Protein AF-A0A356UBW7-F1 (afdb_monomer_lite)

Foldseek 3Di:
DPDPAWDFPDWDWDQDPVPRDTWTKTKTKAALVCLVLVVVLQVVVLVPDPCSVVDDDDDSVRVNVQRHPQWIKIFMDTPNHTQKMWIKGQDDPCVGDVVVVVVDDPVRSNVDIDRPDIRD

Secondary structure (DSSP, 8-state):
----TT-EEEEEEEE-TTT--EEEEEEEE--GGGHHHHHHHHHHHHHH-S-GGG--PPPHHHHHHIIIIIEEEEEEEETTEEEEEEEEES---GGG-TTGGGT--HHHHTT--EEEEEE-

Structure (mmCIF, N/CA/C/O backbone):
data_AF-A0A356UBW7-F1
#
_entry.id   AF-A0A356UBW7-F1
#
loop_
_atom_site.group_PDB
_atom_site.id
_atom_site.type_symbol
_atom_site.label_atom_id
_atom_site.label_alt_id
_atom_site.label_comp_id
_atom_site.label_asym_id
_atom_site.label_entity_id
_atom_site.label_seq_id
_atom_site.pdbx_PDB_ins_code
_atom_site.Cartn_x
_atom_site.Cartn_y
_atom_site.Cartn_z
_atom_site.occupancy
_atom_site.B_iso_or_equiv
_atom_site.auth_seq_id
_atom_site.auth_comp_id
_atom_site.auth_asym_id
_atom_site.auth_atom_id
_atom_site.pdbx_PDB_model_num
ATOM 1 N N . MET A 1 1 ? -0.001 -16.133 -15.463 1.00 46.22 1 MET A N 1
ATOM 2 C CA . MET A 1 1 ? -0.296 -16.076 -14.016 1.00 46.22 1 MET A CA 1
ATOM 3 C C . MET A 1 1 ? -1.784 -15.812 -13.865 1.00 46.22 1 MET A C 1
ATOM 5 O O . MET A 1 1 ? -2.300 -15.024 -14.647 1.00 46.22 1 MET A O 1
ATOM 9 N N . LYS A 1 2 ? -2.496 -16.506 -12.969 1.00 44.56 2 LYS A N 1
ATOM 10 C CA . LYS A 1 2 ? -3.868 -16.102 -12.623 1.00 44.56 2 LYS A CA 1
ATOM 11 C C . LYS A 1 2 ? -3.746 -14.851 -11.757 1.00 44.56 2 LYS A C 1
ATOM 13 O O . LYS A 1 2 ? -3.048 -14.909 -10.756 1.00 44.56 2 LYS A O 1
ATOM 18 N N . ILE A 1 3 ? -4.370 -13.753 -12.169 1.00 54.16 3 ILE A N 1
ATOM 19 C CA . ILE A 1 3 ? -4.458 -12.539 -11.357 1.00 54.16 3 ILE A CA 1
ATOM 20 C C . ILE A 1 3 ? -5.456 -12.858 -10.239 1.00 54.16 3 ILE A C 1
ATOM 22 O O . ILE A 1 3 ? -6.641 -13.064 -10.512 1.00 54.16 3 ILE A O 1
ATOM 26 N N . CYS A 1 4 ? -4.975 -13.004 -9.006 1.00 53.75 4 CYS A N 1
ATOM 27 C CA . CYS A 1 4 ? -5.819 -13.234 -7.836 1.00 53.75 4 CYS A CA 1
ATOM 28 C C . CYS A 1 4 ? -6.439 -11.907 -7.393 1.00 53.75 4 CYS A C 1
ATOM 30 O O . CYS A 1 4 ? -5.967 -11.248 -6.474 1.00 53.75 4 CYS A O 1
ATOM 32 N N . THR A 1 5 ? -7.508 -11.484 -8.065 1.00 69.69 5 THR A N 1
ATOM 33 C CA . THR A 1 5 ? -8.223 -10.257 -7.697 1.00 69.69 5 THR A CA 1
ATOM 34 C C . THR A 1 5 ? -8.894 -10.429 -6.331 1.00 69.69 5 THR A C 1
ATOM 36 O O . THR A 1 5 ? -9.780 -11.275 -6.189 1.00 69.69 5 THR A O 1
ATOM 39 N N . ARG A 1 6 ? -8.484 -9.620 -5.344 1.00 82.12 6 ARG A N 1
ATOM 40 C CA . ARG A 1 6 ? -9.032 -9.565 -3.970 1.00 82.12 6 ARG A CA 1
ATOM 41 C C . ARG A 1 6 ? -9.003 -10.864 -3.177 1.00 82.12 6 ARG A C 1
ATOM 43 O O . ARG A 1 6 ? -9.873 -11.097 -2.336 1.00 82.12 6 ARG A O 1
ATOM 50 N N . GLU A 1 7 ? -8.010 -11.708 -3.411 1.00 91.56 7 GLU A N 1
ATOM 51 C CA . GLU A 1 7 ? -7.804 -12.857 -2.536 1.00 91.56 7 GLU A CA 1
ATOM 52 C C . GLU A 1 7 ? -7.586 -12.383 -1.091 1.00 91.56 7 GLU A C 1
ATOM 54 O O . GLU A 1 7 ? -6.715 -11.553 -0.818 1.00 91.56 7 GLU A O 1
ATOM 59 N N . ILE A 1 8 ? -8.416 -12.885 -0.173 1.00 93.62 8 ILE A N 1
ATOM 60 C CA . ILE A 1 8 ? -8.223 -12.691 1.263 1.00 93.62 8 ILE A CA 1
ATOM 61 C C . ILE A 1 8 ? -7.115 -13.641 1.695 1.00 93.62 8 ILE A C 1
ATOM 63 O O . ILE A 1 8 ? -7.256 -14.855 1.571 1.00 93.62 8 ILE A O 1
ATOM 67 N N . ILE A 1 9 ? -6.038 -13.070 2.219 1.00 93.75 9 ILE A N 1
ATOM 68 C CA . ILE A 1 9 ? -4.870 -13.810 2.698 1.00 93.75 9 ILE A CA 1
ATOM 69 C C . ILE A 1 9 ? -5.072 -14.183 4.164 1.00 93.75 9 ILE A C 1
ATOM 71 O O . ILE A 1 9 ? -4.835 -15.320 4.554 1.00 93.75 9 ILE A O 1
ATOM 75 N N . GLU A 1 10 ? -5.548 -13.228 4.963 1.00 94.69 10 GLU A N 1
ATOM 76 C CA . GLU A 1 10 ? -5.749 -13.372 6.405 1.00 94.69 10 GLU A CA 1
ATOM 77 C C . GLU A 1 10 ? -6.920 -12.473 6.839 1.00 94.69 10 GLU A C 1
ATOM 79 O O . GLU A 1 10 ? -7.122 -11.387 6.293 1.00 94.69 10 GLU A O 1
ATOM 84 N N . GLN A 1 11 ? -7.697 -12.893 7.836 1.00 96.31 11 GLN A N 1
ATOM 85 C CA . GLN A 1 11 ? -8.714 -12.050 8.467 1.00 96.31 11 GLN A CA 1
ATOM 86 C C . GLN A 1 11 ? -8.933 -12.456 9.923 1.00 96.31 11 GLN A C 1
ATOM 88 O O . GLN A 1 11 ? -8.769 -13.621 10.289 1.00 96.31 11 GLN A O 1
ATOM 93 N N . GLY A 1 12 ? -9.364 -11.517 10.760 1.00 96.06 12 GLY A N 1
ATOM 94 C CA . GLY A 1 12 ? -9.604 -11.804 12.169 1.00 96.06 12 GLY A CA 1
ATOM 95 C C . GLY A 1 12 ? -10.013 -10.582 12.971 1.00 96.06 12 GLY A C 1
ATOM 96 O O . GLY A 1 12 ? -10.691 -9.688 12.471 1.00 96.06 12 GLY A O 1
ATOM 97 N N . GLN A 1 13 ? -9.608 -10.559 14.239 1.00 96.19 13 GLN A N 1
ATOM 98 C CA . GLN A 1 13 ? -9.798 -9.420 15.130 1.00 96.19 13 GLN A CA 1
ATOM 99 C C . GLN A 1 13 ? -8.457 -8.952 15.684 1.00 96.19 13 GLN A C 1
ATOM 101 O O . GLN A 1 13 ? -7.641 -9.776 16.095 1.00 96.19 13 GLN A O 1
ATOM 106 N N . ILE A 1 14 ? -8.260 -7.639 15.744 1.00 93.06 14 ILE A N 1
ATOM 107 C CA . ILE A 1 14 ? -7.071 -7.001 16.311 1.00 93.06 14 ILE A CA 1
ATOM 108 C C . ILE A 1 14 ? -7.484 -6.005 17.392 1.00 93.06 14 ILE A C 1
ATOM 110 O O . ILE A 1 14 ? -8.489 -5.316 17.241 1.00 93.06 14 ILE A O 1
ATOM 114 N N . ALA A 1 15 ? -6.740 -5.955 18.498 1.00 92.94 15 ALA A N 1
ATOM 115 C CA . ALA A 1 15 ? -6.931 -4.930 19.517 1.00 92.94 15 ALA A CA 1
ATOM 116 C C . ALA A 1 15 ? -6.071 -3.711 19.176 1.00 92.94 15 ALA A C 1
ATOM 118 O O . ALA A 1 15 ? -4.845 -3.835 19.111 1.00 92.94 15 ALA A O 1
ATOM 119 N N . LEU A 1 16 ? -6.694 -2.555 18.946 1.00 85.25 16 LEU A N 1
ATOM 120 C CA . LEU A 1 16 ? -5.947 -1.326 18.693 1.00 85.25 16 LEU A CA 1
ATOM 121 C C . LEU A 1 16 ? -5.436 -0.749 20.015 1.00 85.25 16 LEU A C 1
ATOM 123 O O . LEU A 1 16 ? -6.134 -0.755 21.026 1.00 85.25 16 LEU A O 1
ATOM 127 N N . GLN A 1 17 ? -4.210 -0.221 20.022 1.00 83.25 17 GLN A N 1
ATOM 128 C CA . GLN A 1 17 ? -3.653 0.409 21.228 1.00 83.25 17 GLN A CA 1
ATOM 129 C C . GLN A 1 17 ? -4.422 1.672 21.647 1.00 83.25 17 GLN A C 1
ATOM 131 O O . GLN A 1 17 ? -4.353 2.065 22.807 1.00 83.25 17 GLN A O 1
ATOM 136 N N . SER A 1 18 ? -5.148 2.298 20.716 1.00 81.62 18 SER A N 1
ATOM 137 C CA . SER A 1 18 ? -5.907 3.530 20.937 1.00 81.62 18 SER A CA 1
ATOM 138 C C . SER A 1 18 ? -7.085 3.368 21.896 1.00 81.62 18 SER A C 1
ATOM 140 O O . SER A 1 18 ? -7.387 4.298 22.638 1.00 81.62 18 SER A O 1
ATOM 142 N N . ASP A 1 19 ? -7.752 2.215 21.881 1.00 87.75 19 ASP A N 1
ATOM 143 C CA . ASP A 1 19 ? -8.989 1.978 22.636 1.00 87.75 19 ASP A CA 1
ATOM 144 C C . ASP A 1 19 ? -9.041 0.612 23.334 1.00 87.75 19 ASP A C 1
ATOM 146 O O . ASP A 1 19 ? -9.910 0.408 24.177 1.00 87.75 19 ASP A O 1
ATOM 150 N N . LEU A 1 20 ? -8.103 -0.303 23.050 1.00 86.00 20 LEU A N 1
ATOM 151 C CA . LEU A 1 20 ? -8.065 -1.687 23.544 1.00 86.00 20 LEU A CA 1
ATOM 152 C C . LEU A 1 20 ? -9.280 -2.533 23.121 1.00 86.00 20 LEU A C 1
ATOM 154 O O . LEU A 1 20 ? -9.470 -3.645 23.626 1.00 86.00 20 LEU A O 1
ATO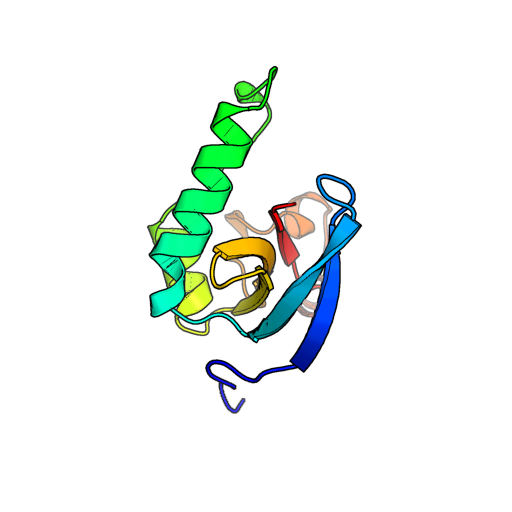M 158 N N . HIS A 1 21 ? -10.093 -2.039 22.186 1.00 90.25 21 HIS A N 1
ATOM 159 C CA . HIS A 1 21 ? -11.237 -2.753 21.639 1.00 90.25 21 HIS A CA 1
ATOM 160 C C . HIS A 1 21 ? -10.796 -3.640 20.475 1.00 90.25 21 HIS A C 1
ATOM 162 O O . HIS A 1 21 ? -9.810 -3.378 19.793 1.00 90.25 21 HIS A O 1
ATOM 168 N N . LYS A 1 22 ? -11.518 -4.748 20.270 1.00 92.31 22 LYS A N 1
ATOM 169 C CA . LYS A 1 22 ? -11.265 -5.664 19.154 1.00 92.31 22 LYS A CA 1
ATOM 170 C C . LYS A 1 22 ? -12.000 -5.185 17.911 1.00 92.31 22 LYS A C 1
ATOM 172 O O . LYS A 1 22 ? -13.228 -5.155 17.906 1.00 92.31 22 LYS A O 1
ATOM 177 N N . HIS A 1 23 ? -11.248 -4.934 16.850 1.00 94.38 23 HIS A N 1
ATOM 178 C CA . HIS A 1 23 ? -11.759 -4.516 15.552 1.00 94.38 23 HIS A CA 1
ATOM 179 C C . HIS A 1 23 ? -11.542 -5.616 14.514 1.00 94.38 23 HIS A C 1
ATOM 181 O O . HIS A 1 23 ? -10.495 -6.273 14.535 1.00 94.38 23 HIS A O 1
ATOM 187 N N . PRO A 1 24 ? -12.507 -5.854 13.608 1.00 96.06 24 PRO A N 1
ATOM 188 C CA . PRO A 1 24 ? -12.307 -6.772 12.500 1.00 96.06 24 PRO A CA 1
ATOM 189 C C . PRO A 1 24 ? -11.224 -6.235 11.562 1.00 96.06 24 PRO A C 1
ATOM 191 O O . PRO A 1 24 ? -11.241 -5.053 11.205 1.00 96.06 24 PRO A O 1
ATOM 194 N N . TYR A 1 25 ? -10.316 -7.114 11.140 1.00 96.38 25 TYR A N 1
ATOM 195 C CA . TYR A 1 25 ? -9.310 -6.802 10.131 1.00 96.38 25 TYR A CA 1
ATOM 196 C C . TYR A 1 25 ? -9.339 -7.801 8.973 1.00 96.38 25 TYR A C 1
ATOM 198 O O . TYR A 1 25 ? -9.722 -8.961 9.149 1.00 96.38 25 TYR A O 1
ATOM 206 N N . VAL A 1 26 ? -8.895 -7.343 7.803 1.00 96.75 26 VAL A N 1
ATOM 207 C CA . VAL A 1 26 ? -8.690 -8.155 6.598 1.00 96.75 26 VAL A CA 1
ATOM 208 C C . VAL A 1 26 ? -7.371 -7.750 5.948 1.00 96.75 26 VAL A C 1
ATOM 210 O O . VAL A 1 26 ? -7.155 -6.573 5.669 1.00 96.75 26 VAL A O 1
ATOM 213 N N . LEU A 1 27 ? -6.512 -8.727 5.678 1.00 95.75 27 LEU A N 1
ATOM 214 C CA . LEU A 1 27 ? -5.358 -8.608 4.795 1.00 95.75 27 LEU A CA 1
ATOM 215 C C . LEU A 1 27 ? -5.718 -9.265 3.462 1.00 95.75 27 LEU A C 1
ATOM 217 O O . LEU A 1 27 ? -6.045 -10.455 3.419 1.00 95.75 27 LEU A O 1
ATOM 221 N N . ARG A 1 28 ? -5.678 -8.502 2.373 1.00 95.25 28 ARG A N 1
ATOM 222 C CA . ARG A 1 28 ? -6.042 -9.010 1.045 1.00 95.25 28 ARG A CA 1
ATOM 223 C C . ARG A 1 28 ? -5.235 -8.368 -0.068 1.00 95.25 28 ARG A C 1
ATOM 225 O O . ARG A 1 28 ? -4.700 -7.272 0.103 1.00 95.25 28 ARG A O 1
ATOM 232 N N . VAL A 1 29 ? -5.219 -9.040 -1.213 1.00 93.88 29 VAL A N 1
ATOM 233 C CA . VAL A 1 29 ? -4.716 -8.477 -2.468 1.00 93.88 29 VAL A CA 1
ATOM 234 C C . VAL A 1 29 ? -5.5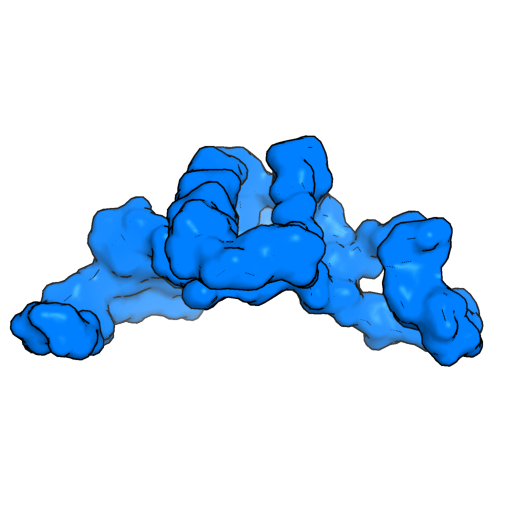59 -7.255 -2.856 1.00 93.88 29 VAL A C 1
ATOM 236 O O . VAL A 1 29 ? -6.787 -7.249 -2.679 1.00 93.88 29 VAL A O 1
ATOM 239 N N . LEU A 1 30 ? -4.891 -6.212 -3.341 1.00 93.81 30 LEU A N 1
ATOM 240 C CA . LEU A 1 30 ? -5.506 -4.988 -3.843 1.00 93.81 30 LEU A CA 1
ATOM 241 C C . LEU A 1 30 ? -5.774 -5.085 -5.342 1.00 93.81 30 LEU A C 1
ATOM 243 O O . LEU A 1 30 ? -5.053 -5.758 -6.076 1.00 93.81 30 LEU A O 1
ATOM 247 N N . ASP A 1 31 ? -6.810 -4.388 -5.791 1.00 93.00 31 ASP A N 1
ATOM 248 C CA . ASP A 1 31 ? -7.089 -4.179 -7.209 1.00 93.00 31 ASP A CA 1
ATOM 249 C C . ASP A 1 31 ? -7.358 -2.704 -7.511 1.00 93.00 31 ASP A C 1
ATOM 251 O O . ASP A 1 31 ? -7.316 -1.846 -6.632 1.00 93.00 31 ASP A O 1
ATOM 255 N N . LYS A 1 32 ? -7.624 -2.389 -8.780 1.00 94.00 32 LYS A N 1
ATOM 256 C CA . LYS A 1 32 ? -7.843 -1.013 -9.247 1.00 94.00 32 LYS A CA 1
ATOM 257 C C . LYS A 1 32 ? -8.939 -0.247 -8.498 1.00 94.00 32 LYS A C 1
ATOM 259 O O . LYS A 1 32 ? -8.887 0.978 -8.452 1.00 94.00 32 LYS A O 1
ATOM 264 N N . ASP A 1 33 ? -9.923 -0.925 -7.910 1.00 94.38 33 ASP A N 1
ATOM 265 C CA . ASP A 1 33 ? -10.986 -0.238 -7.171 1.00 94.38 33 ASP A CA 1
ATOM 266 C C . ASP A 1 33 ? -10.485 0.239 -5.791 1.00 94.38 33 ASP A C 1
ATOM 268 O O . ASP A 1 33 ? -11.111 1.093 -5.163 1.00 94.38 33 ASP A O 1
ATOM 272 N N . ASP A 1 34 ? -9.348 -0.283 -5.318 1.00 95.31 34 ASP A N 1
ATOM 273 C CA . ASP A 1 34 ? -8.678 0.160 -4.094 1.00 95.31 34 ASP A CA 1
ATOM 274 C C . ASP A 1 34 ? -7.809 1.407 -4.300 1.00 95.31 34 ASP A C 1
ATOM 276 O O . ASP A 1 34 ? -7.316 1.962 -3.315 1.00 95.31 34 ASP A O 1
ATOM 280 N N . LEU A 1 35 ? -7.649 1.887 -5.542 1.00 95.50 35 LEU A N 1
ATOM 281 C CA . LEU A 1 35 ? -6.831 3.059 -5.881 1.00 95.50 35 LEU A CA 1
ATOM 282 C C . LEU A 1 35 ? -7.142 4.251 -4.971 1.00 95.50 35 LEU A C 1
ATOM 284 O O . LEU A 1 35 ? -6.239 4.848 -4.388 1.00 95.50 35 LEU A O 1
ATOM 288 N N . LEU A 1 36 ? -8.430 4.562 -4.793 1.00 96.50 36 LEU A N 1
ATOM 289 C CA . LEU A 1 36 ? -8.853 5.676 -3.948 1.00 96.50 36 LEU A CA 1
ATOM 290 C C . LEU A 1 36 ? -8.375 5.504 -2.499 1.00 96.50 36 LEU A C 1
ATOM 292 O O . LEU A 1 36 ? -7.915 6.467 -1.889 1.00 96.50 36 LEU A O 1
ATOM 296 N N . ALA A 1 37 ? -8.465 4.290 -1.953 1.00 95.69 37 ALA A N 1
ATOM 297 C CA . ALA A 1 37 ? -8.052 4.005 -0.583 1.00 95.69 37 ALA A CA 1
ATOM 298 C C . ALA A 1 37 ? -6.531 4.138 -0.412 1.00 95.69 37 ALA A C 1
ATOM 300 O O . ALA A 1 37 ? -6.082 4.728 0.572 1.00 95.69 37 ALA A O 1
ATOM 301 N N . VAL A 1 38 ? -5.746 3.669 -1.389 1.00 95.31 38 VAL A N 1
ATOM 302 C CA . VAL A 1 38 ? -4.281 3.813 -1.379 1.00 95.31 38 VAL A CA 1
ATOM 303 C C . VAL A 1 38 ? -3.874 5.286 -1.446 1.00 95.31 38 VAL A C 1
ATOM 305 O O . VAL A 1 38 ? -3.077 5.745 -0.626 1.00 95.31 38 VAL A O 1
ATOM 308 N N . MET A 1 39 ? -4.466 6.060 -2.360 1.00 95.50 39 MET A N 1
ATOM 309 C CA . MET A 1 39 ? -4.153 7.487 -2.507 1.00 95.50 39 MET A CA 1
ATOM 310 C C . MET A 1 39 ? -4.553 8.294 -1.266 1.00 95.50 39 MET A C 1
ATOM 312 O O . MET A 1 39 ? -3.826 9.202 -0.857 1.00 95.50 39 MET A O 1
ATOM 316 N N . GLN A 1 40 ? -5.672 7.948 -0.622 1.00 96.00 40 GLN A N 1
ATOM 317 C CA . GLN A 1 40 ? -6.087 8.555 0.647 1.00 96.00 40 GLN A CA 1
ATOM 318 C C . GLN A 1 40 ? -5.120 8.235 1.791 1.00 96.00 40 GLN A C 1
ATOM 320 O O . GLN A 1 40 ? -4.799 9.129 2.583 1.00 96.00 40 GLN A O 1
ATOM 325 N N . LEU A 1 41 ? -4.644 6.988 1.882 1.00 95.38 41 LEU A N 1
ATOM 326 C CA . LEU A 1 41 ? -3.649 6.585 2.874 1.00 95.38 41 LEU A CA 1
ATOM 327 C C . LEU A 1 41 ? -2.341 7.357 2.667 1.00 95.38 41 LEU A C 1
ATOM 329 O O . LEU A 1 41 ? -1.873 8.010 3.599 1.00 95.38 41 LEU A O 1
ATOM 333 N N . GLN A 1 42 ? -1.813 7.371 1.439 1.00 93.81 42 GLN A N 1
ATOM 334 C CA . GLN A 1 42 ? -0.608 8.129 1.092 1.00 93.81 42 GLN A CA 1
ATOM 335 C C . GLN A 1 42 ? -0.762 9.612 1.441 1.00 93.81 42 GLN A C 1
ATOM 337 O O . GLN A 1 42 ? 0.089 10.180 2.120 1.00 93.81 42 GLN A O 1
ATOM 342 N N . HIS A 1 43 ? -1.865 10.241 1.027 1.00 94.44 43 HIS A N 1
ATOM 343 C CA . HIS A 1 43 ? -2.113 11.651 1.321 1.00 94.44 43 HIS A CA 1
ATOM 344 C C . HIS A 1 43 ? -2.110 11.935 2.828 1.00 94.44 43 HIS A C 1
ATOM 346 O O . HIS A 1 43 ? -1.502 12.909 3.271 1.00 94.44 43 HIS A O 1
ATOM 352 N N . SER A 1 44 ? -2.753 11.072 3.619 1.00 93.69 44 SER A N 1
ATOM 353 C CA . SER A 1 44 ? -2.821 11.218 5.077 1.00 93.69 44 SER A CA 1
ATOM 354 C C . SER A 1 44 ? -1.440 11.100 5.727 1.00 93.69 44 SER A C 1
ATOM 356 O O . SER A 1 44 ? -1.096 11.915 6.584 1.00 93.69 44 SER A O 1
ATOM 358 N N . LEU A 1 45 ? -0.630 10.131 5.286 1.00 92.06 45 LEU A N 1
ATOM 359 C CA . LEU A 1 45 ? 0.735 9.931 5.777 1.00 92.06 45 LEU A CA 1
ATOM 360 C C . LEU A 1 45 ? 1.620 11.133 5.436 1.00 92.06 45 LEU A C 1
ATOM 362 O O . LEU A 1 45 ? 2.187 11.747 6.340 1.00 92.06 45 LEU A O 1
ATOM 366 N N . VAL A 1 46 ? 1.642 11.561 4.171 1.00 92.31 46 VAL A N 1
ATOM 367 C CA . VAL A 1 46 ? 2.409 12.738 3.724 1.00 92.31 46 VAL A CA 1
ATOM 368 C C . VAL A 1 46 ? 1.971 14.007 4.448 1.00 92.31 46 VAL A C 1
ATOM 370 O O . VAL A 1 46 ? 2.802 14.835 4.816 1.00 92.31 46 VAL A O 1
ATOM 373 N N . ALA A 1 47 ? 0.670 14.183 4.696 1.00 93.81 47 ALA A N 1
ATOM 374 C CA . ALA A 1 47 ? 0.167 15.341 5.424 1.00 93.81 47 ALA A CA 1
ATOM 375 C C . ALA A 1 47 ? 0.721 15.419 6.857 1.00 93.81 47 ALA A C 1
ATOM 377 O O . ALA A 1 47 ? 0.971 16.534 7.329 1.00 93.81 47 ALA A O 1
ATOM 378 N N . SER A 1 48 ? 0.944 14.268 7.501 1.00 92.38 48 SER A N 1
ATOM 379 C CA . SER A 1 48 ? 1.463 14.151 8.871 1.00 92.38 48 SER A CA 1
ATOM 380 C C . SER A 1 48 ? 2.989 14.234 9.004 1.00 92.38 48 SER A C 1
ATOM 382 O O . SER A 1 48 ? 3.480 14.447 10.109 1.00 92.38 48 SER A O 1
ATOM 384 N N . MET A 1 49 ? 3.742 14.096 7.909 1.00 92.81 49 MET A N 1
ATOM 385 C CA . MET A 1 49 ? 5.209 14.122 7.936 1.00 92.81 49 MET A CA 1
ATOM 386 C C . MET A 1 49 ? 5.761 15.534 8.183 1.00 92.81 49 MET A C 1
ATOM 388 O O . MET A 1 49 ? 5.268 16.511 7.617 1.00 92.81 49 MET A O 1
ATOM 392 N N . GLU A 1 50 ? 6.828 15.638 8.981 1.00 93.88 50 GLU A N 1
ATOM 393 C CA . GLU A 1 50 ? 7.565 16.896 9.181 1.00 93.88 50 GLU A CA 1
ATOM 394 C C . GLU A 1 50 ? 8.439 17.242 7.963 1.00 93.88 50 GLU A C 1
ATOM 396 O O . GLU A 1 50 ? 8.445 18.387 7.520 1.00 93.88 50 GLU A O 1
ATOM 401 N N . GLN A 1 51 ? 9.120 16.243 7.391 1.00 92.19 51 GLN A N 1
ATOM 402 C CA . GLN A 1 51 ? 10.059 16.383 6.268 1.00 92.19 51 GLN A CA 1
ATOM 403 C C . GLN A 1 51 ? 9.469 15.826 4.964 1.00 92.19 51 GLN A C 1
ATOM 405 O O . GLN A 1 51 ? 9.943 14.833 4.408 1.00 92.19 51 GLN A O 1
ATOM 410 N N . LYS A 1 52 ? 8.374 16.432 4.496 1.00 90.69 52 LYS A N 1
ATOM 411 C CA . LYS A 1 52 ? 7.596 15.968 3.327 1.00 90.69 52 LYS A CA 1
ATOM 412 C C . LYS A 1 52 ? 8.420 15.932 2.042 1.00 90.69 52 LYS A C 1
ATOM 414 O O . LYS A 1 52 ? 8.150 15.129 1.161 1.00 90.69 52 LYS A O 1
ATOM 419 N N . GLU A 1 53 ? 9.419 16.799 1.948 1.00 87.69 53 GLU A N 1
ATOM 420 C CA . GLU A 1 53 ? 10.344 16.926 0.826 1.00 87.69 53 GLU A CA 1
ATOM 421 C C . GLU A 1 53 ? 11.239 15.700 0.610 1.00 87.69 53 GLU A C 1
ATOM 423 O O . GLU A 1 53 ? 11.770 15.531 -0.484 1.00 87.69 53 GLU A O 1
ATOM 428 N N . LEU A 1 54 ? 11.410 14.853 1.631 1.00 85.88 54 LEU A N 1
ATOM 429 C CA . LEU A 1 54 ? 12.189 13.616 1.529 1.00 85.88 54 LEU A CA 1
ATOM 430 C C . LEU A 1 54 ? 11.358 12.434 1.020 1.00 85.88 54 LEU A C 1
ATOM 432 O O . LEU A 1 54 ? 11.915 11.382 0.711 1.00 85.88 54 LEU A O 1
ATOM 436 N N . TYR A 1 55 ? 10.036 12.586 0.960 1.00 85.38 55 TYR A N 1
ATOM 437 C CA . TYR A 1 55 ? 9.133 11.541 0.512 1.00 85.38 55 TYR A CA 1
ATOM 438 C C . TYR A 1 55 ? 8.788 11.729 -0.964 1.00 85.38 55 TYR A C 1
ATOM 440 O O . TYR A 1 55 ? 8.318 12.790 -1.373 1.00 85.38 55 TYR A O 1
ATOM 448 N N . VAL A 1 56 ? 8.982 10.675 -1.755 1.00 85.25 56 VAL A N 1
ATOM 449 C CA . VAL A 1 56 ? 8.560 10.623 -3.157 1.00 85.25 56 VAL A CA 1
ATOM 450 C C . VAL A 1 56 ? 7.232 9.860 -3.214 1.00 85.25 56 VAL A C 1
ATOM 452 O O . VAL A 1 56 ? 7.242 8.636 -3.090 1.00 85.25 56 VAL A O 1
ATOM 455 N N . PRO A 1 57 ? 6.079 10.549 -3.329 1.00 87.44 57 PRO A N 1
ATOM 456 C CA . PRO A 1 57 ? 4.788 9.881 -3.444 1.00 87.44 57 PRO A CA 1
ATOM 457 C C . PRO A 1 57 ? 4.671 9.170 -4.790 1.00 87.44 57 PRO A C 1
ATOM 459 O O . PRO A 1 57 ? 5.022 9.746 -5.820 1.00 87.44 57 PRO A O 1
ATOM 462 N N . ILE A 1 58 ? 4.085 7.971 -4.791 1.00 88.88 58 ILE A N 1
ATOM 463 C CA . ILE A 1 58 ? 3.676 7.326 -6.039 1.00 88.88 58 ILE A CA 1
ATOM 464 C C . ILE A 1 58 ? 2.508 8.111 -6.643 1.00 88.88 58 ILE A C 1
ATOM 466 O O . ILE A 1 58 ? 1.583 8.532 -5.932 1.00 88.88 58 ILE A O 1
ATOM 470 N N . SER A 1 59 ? 2.553 8.358 -7.948 1.00 90.94 59 SER A N 1
ATOM 471 C CA . SER A 1 59 ? 1.458 9.039 -8.633 1.00 90.94 59 SER A CA 1
ATOM 472 C C . SER A 1 59 ? 0.237 8.128 -8.775 1.00 90.94 59 SER A C 1
ATOM 474 O O . SER A 1 59 ? 0.328 6.901 -8.740 1.00 90.94 59 SER A O 1
ATOM 476 N N . GLU A 1 60 ? -0.935 8.732 -8.982 1.00 94.00 60 GLU A N 1
ATOM 477 C CA . GLU A 1 60 ? -2.170 7.980 -9.234 1.00 94.00 60 GLU A CA 1
ATOM 478 C C . GLU A 1 60 ? -2.044 7.075 -10.469 1.00 94.00 60 GLU A C 1
ATOM 480 O O . GLU A 1 60 ? -2.498 5.934 -10.450 1.00 94.00 60 GLU A O 1
ATOM 485 N N . THR A 1 61 ? -1.376 7.560 -11.520 1.00 92.50 61 THR A N 1
ATOM 486 C CA . THR A 1 61 ? -1.148 6.814 -12.763 1.00 92.50 61 THR A CA 1
ATOM 487 C C . THR A 1 61 ? -0.267 5.587 -12.538 1.00 92.50 61 THR A C 1
ATOM 489 O O . THR A 1 61 ? -0.590 4.510 -13.032 1.00 92.50 61 THR A O 1
ATOM 492 N N . GLU A 1 62 ? 0.826 5.730 -11.786 1.00 88.50 62 GLU A N 1
ATOM 493 C CA . GLU A 1 62 ? 1.733 4.620 -11.461 1.00 88.50 62 GLU A CA 1
ATOM 494 C C . GLU A 1 62 ? 1.050 3.588 -10.557 1.00 88.50 62 GLU A C 1
ATOM 496 O O . GLU A 1 62 ? 1.137 2.385 -10.805 1.00 88.50 62 GLU A O 1
ATOM 501 N N . MET A 1 63 ? 0.296 4.047 -9.553 1.00 91.25 63 MET A N 1
ATOM 502 C CA . MET A 1 63 ? -0.467 3.158 -8.678 1.00 91.25 63 MET A CA 1
ATOM 503 C C . MET A 1 63 ? -1.559 2.406 -9.449 1.00 91.25 63 MET A C 1
ATOM 505 O O . MET A 1 63 ? -1.716 1.198 -9.278 1.00 91.25 63 MET A O 1
ATOM 509 N N . LEU A 1 64 ? -2.295 3.082 -10.335 1.00 92.69 64 LEU A N 1
ATOM 510 C CA . LEU A 1 64 ? -3.288 2.428 -11.188 1.00 92.69 64 LEU A CA 1
ATOM 511 C C . LEU A 1 64 ? -2.632 1.383 -12.096 1.00 92.69 64 LEU A C 1
ATOM 513 O O . LEU A 1 64 ? -3.120 0.259 -12.172 1.00 92.69 64 LEU A O 1
ATOM 517 N N . PHE A 1 65 ? -1.504 1.723 -12.724 1.00 89.25 65 PHE A N 1
ATOM 518 C CA . PHE A 1 65 ? -0.746 0.788 -13.553 1.00 89.25 65 PHE A CA 1
ATOM 519 C C . PHE A 1 65 ? -0.373 -0.482 -12.776 1.00 89.25 65 PHE A C 1
AT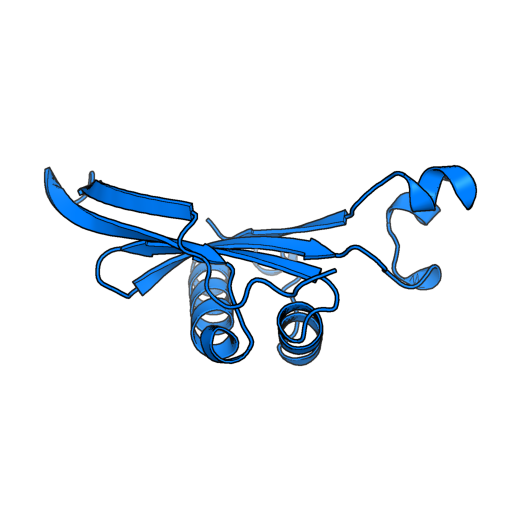OM 521 O O . PHE A 1 65 ? -0.568 -1.591 -13.277 1.00 89.25 65 PHE A O 1
ATOM 528 N N . LEU A 1 66 ? 0.093 -0.341 -11.532 1.00 88.75 66 LEU A N 1
ATOM 529 C CA . LEU A 1 66 ? 0.398 -1.469 -10.653 1.00 88.75 66 LEU A CA 1
ATOM 530 C C . LEU A 1 66 ? -0.847 -2.331 -10.394 1.00 88.75 66 LEU A C 1
ATOM 532 O O . LEU A 1 66 ? -0.822 -3.543 -10.631 1.00 88.75 66 LEU A O 1
ATOM 536 N N . LEU A 1 67 ? -1.944 -1.699 -9.966 1.00 90.50 67 LEU A N 1
ATOM 537 C CA . LEU A 1 67 ? -3.204 -2.354 -9.592 1.00 90.50 67 LEU A CA 1
ATOM 538 C C . LEU A 1 67 ? -3.958 -2.991 -10.775 1.00 90.50 67 LEU A C 1
ATOM 540 O O . LEU A 1 67 ? -4.847 -3.819 -10.568 1.00 90.50 67 LEU A O 1
ATOM 544 N N . GLU A 1 68 ? -3.602 -2.649 -12.015 1.00 90.12 68 GLU A N 1
ATOM 545 C CA . GLU A 1 68 ? -4.104 -3.287 -13.241 1.00 90.12 68 GLU A CA 1
ATOM 546 C C . GLU A 1 68 ? -3.379 -4.601 -13.596 1.00 90.12 68 GLU A C 1
ATOM 548 O O . GLU A 1 68 ? -3.643 -5.202 -14.640 1.00 90.12 68 GLU A O 1
ATOM 553 N N . GLY A 1 69 ? -2.516 -5.099 -12.702 1.00 83.56 69 GLY A N 1
ATOM 554 C CA . GLY A 1 69 ? -1.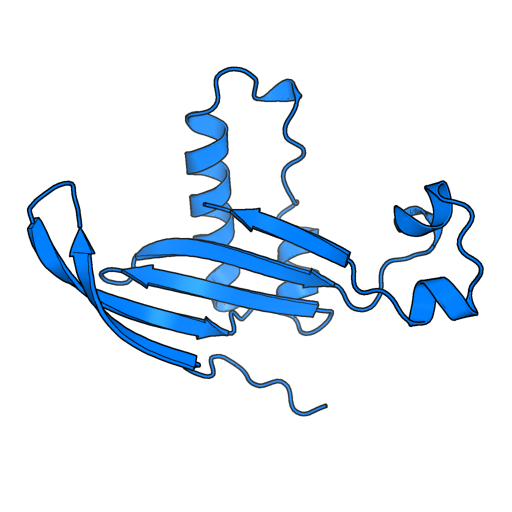862 -6.407 -12.814 1.00 83.56 69 GLY A CA 1
ATOM 555 C C . GLY A 1 69 ? -0.427 -6.355 -13.335 1.00 83.56 69 GLY A C 1
ATOM 556 O O . GLY A 1 69 ? 0.119 -7.388 -13.728 1.00 83.56 69 GLY A O 1
ATOM 557 N N . ASN A 1 70 ? 0.192 -5.171 -13.344 1.00 84.19 70 ASN A N 1
ATOM 558 C CA . ASN A 1 70 ? 1.619 -5.017 -13.652 1.00 84.19 70 ASN A CA 1
ATOM 559 C C . ASN A 1 70 ? 2.516 -5.223 -12.417 1.00 84.19 70 ASN A C 1
ATOM 561 O O . ASN A 1 70 ? 3.734 -5.358 -12.547 1.00 84.19 70 ASN A O 1
ATOM 565 N N . GLY A 1 71 ? 1.911 -5.326 -11.235 1.00 83.00 71 GLY A N 1
ATOM 566 C CA . GLY A 1 71 ? 2.556 -5.726 -9.994 1.00 83.00 71 GLY A CA 1
ATOM 567 C C . GLY A 1 71 ? 1.603 -6.501 -9.091 1.00 83.00 71 GLY A C 1
ATOM 568 O O . GLY A 1 71 ? 0.525 -6.919 -9.510 1.00 83.00 71 GLY A O 1
ATOM 569 N N . GLU A 1 72 ? 2.019 -6.679 -7.846 1.00 86.38 72 GLU A N 1
ATOM 570 C CA . GLU A 1 72 ? 1.218 -7.265 -6.774 1.00 86.38 72 GLU A CA 1
ATOM 571 C C . GLU A 1 72 ? 1.122 -6.247 -5.640 1.00 86.38 72 GLU A C 1
ATOM 573 O O . GLU A 1 72 ? 2.117 -5.615 -5.285 1.00 86.38 72 GLU A O 1
ATOM 578 N N . ALA A 1 73 ? -0.057 -6.086 -5.050 1.00 90.56 73 ALA A N 1
ATOM 579 C CA . ALA A 1 73 ? -0.242 -5.197 -3.912 1.00 90.56 73 ALA A CA 1
ATOM 580 C C . ALA A 1 73 ? -1.116 -5.845 -2.843 1.00 90.56 73 ALA A C 1
ATOM 582 O O . ALA A 1 73 ? -2.106 -6.506 -3.147 1.00 90.56 73 ALA A O 1
ATOM 583 N N . LEU A 1 74 ? -0.750 -5.632 -1.583 1.00 93.06 74 LEU A N 1
ATOM 584 C CA . LEU A 1 74 ? -1.449 -6.112 -0.399 1.00 93.06 74 LEU A CA 1
ATOM 585 C C . LEU A 1 74 ? -1.894 -4.925 0.441 1.00 93.06 74 LEU A C 1
ATOM 587 O O . LEU A 1 74 ? -1.120 -3.992 0.637 1.00 93.06 74 LEU A O 1
ATOM 591 N N . GLY A 1 75 ? -3.106 -4.983 0.984 1.00 95.06 75 GLY A N 1
ATOM 592 C CA . GLY A 1 75 ? -3.596 -3.978 1.921 1.00 95.06 75 GLY A CA 1
ATOM 593 C C . GLY A 1 75 ? -4.137 -4.585 3.201 1.00 95.06 75 GLY A C 1
ATOM 594 O O . GLY A 1 75 ? -4.844 -5.597 3.175 1.00 95.06 75 GLY A O 1
ATOM 595 N N . LEU A 1 76 ? -3.823 -3.929 4.316 1.00 95.19 76 LEU A N 1
ATOM 596 C CA . LEU A 1 76 ? -4.427 -4.181 5.617 1.00 95.19 76 LEU A CA 1
ATOM 597 C C . LEU A 1 76 ? -5.601 -3.227 5.811 1.00 95.19 76 LEU A C 1
ATOM 599 O O . LEU A 1 76 ? -5.431 -2.006 5.820 1.00 95.19 76 LEU A O 1
ATOM 603 N N . PHE A 1 77 ? -6.775 -3.798 6.036 1.00 95.31 77 PHE A N 1
ATOM 604 C CA . PHE A 1 77 ? -7.990 -3.072 6.360 1.00 95.31 77 PHE A CA 1
ATOM 605 C C . PHE A 1 77 ? -8.403 -3.361 7.796 1.00 95.31 77 PHE A C 1
ATOM 607 O O . PHE A 1 77 ? -8.420 -4.520 8.202 1.00 95.31 77 PHE A O 1
ATOM 614 N N . ILE A 1 78 ? -8.787 -2.326 8.539 1.00 94.44 78 ILE A N 1
ATOM 615 C CA . ILE A 1 78 ? -9.419 -2.428 9.860 1.00 94.44 78 ILE A CA 1
ATOM 616 C C . ILE A 1 78 ? -10.696 -1.592 9.792 1.00 94.44 78 ILE A C 1
ATOM 618 O O . ILE A 1 78 ? -10.651 -0.443 9.357 1.00 94.44 78 ILE A O 1
ATOM 622 N N . GLU A 1 79 ? -11.843 -2.188 10.130 1.00 92.19 79 GLU A N 1
ATOM 623 C CA . GLU A 1 79 ? -13.168 -1.546 9.984 1.00 92.19 79 GLU A CA 1
ATOM 624 C C . GLU A 1 79 ? -13.397 -0.914 8.597 1.00 92.19 79 GLU A C 1
ATOM 626 O O . GLU A 1 79 ? -13.890 0.204 8.463 1.00 92.19 79 GLU A O 1
ATOM 631 N N . ASN A 1 80 ? -13.004 -1.633 7.543 1.00 88.50 80 ASN A N 1
ATOM 632 C CA . ASN A 1 80 ? -13.100 -1.215 6.138 1.00 88.50 80 ASN A CA 1
ATOM 633 C C . ASN A 1 80 ? -12.257 0.015 5.752 1.00 88.50 80 ASN A C 1
ATOM 635 O O . ASN A 1 80 ? -12.328 0.459 4.606 1.00 88.50 80 ASN A O 1
ATOM 639 N N . LYS A 1 81 ? -11.422 0.539 6.649 1.00 93.31 81 LYS A N 1
ATOM 640 C CA . LYS A 1 81 ? -10.433 1.572 6.336 1.00 93.31 81 LYS A CA 1
ATOM 641 C C . LYS A 1 81 ? -9.082 0.918 6.070 1.00 93.31 81 LYS A C 1
ATOM 643 O O . LYS A 1 81 ? -8.689 0.017 6.803 1.00 93.31 81 LYS A O 1
ATOM 648 N N . MET A 1 82 ? -8.368 1.367 5.041 1.00 95.25 82 MET A N 1
ATOM 649 C CA . MET A 1 82 ? -7.003 0.915 4.768 1.00 95.25 82 MET A CA 1
ATOM 650 C C . MET A 1 82 ? -6.028 1.569 5.755 1.00 95.25 82 MET A C 1
ATOM 652 O O . MET A 1 82 ? -6.032 2.791 5.911 1.00 95.25 82 MET A O 1
ATOM 656 N N . TYR A 1 83 ? -5.221 0.750 6.426 1.00 93.38 83 TYR A N 1
ATOM 657 C CA . TYR A 1 83 ? -4.197 1.184 7.385 1.00 93.38 83 TYR A CA 1
ATOM 658 C C . TYR A 1 83 ? -2.787 1.008 6.849 1.00 93.38 83 TYR A C 1
ATOM 660 O O . TYR A 1 83 ? -1.906 1.774 7.212 1.00 93.38 83 TYR A O 1
ATOM 668 N N . ALA A 1 84 ? -2.579 0.010 5.996 1.00 93.12 84 ALA A N 1
ATOM 669 C CA . ALA A 1 84 ? -1.294 -0.215 5.368 1.00 93.12 84 ALA A CA 1
ATOM 670 C C . ALA A 1 84 ? -1.476 -0.748 3.953 1.00 93.12 84 ALA A C 1
ATOM 672 O O . ALA A 1 84 ? -2.451 -1.456 3.679 1.00 93.12 84 ALA A O 1
ATOM 673 N N . ALA A 1 85 ? -0.519 -0.435 3.088 1.00 93.00 85 ALA A N 1
ATOM 674 C CA . ALA A 1 85 ? -0.408 -1.009 1.757 1.00 93.00 85 ALA A CA 1
ATOM 675 C C . ALA A 1 85 ? 1.056 -1.328 1.447 1.00 93.00 85 ALA A C 1
ATOM 677 O O . ALA A 1 85 ? 1.948 -0.547 1.770 1.00 93.00 85 ALA A O 1
ATOM 678 N N . CYS A 1 86 ? 1.294 -2.474 0.821 1.00 90.38 86 CYS A N 1
ATOM 679 C CA . CYS A 1 86 ? 2.610 -2.919 0.387 1.00 90.38 86 CYS A CA 1
ATOM 680 C C . CYS A 1 86 ? 2.516 -3.370 -1.065 1.00 90.38 86 CYS A C 1
ATOM 682 O O . CYS A 1 86 ? 1.632 -4.167 -1.384 1.00 90.38 86 CYS A O 1
ATOM 684 N N . SER A 1 87 ? 3.391 -2.873 -1.936 1.00 86.56 87 SER A N 1
ATOM 685 C CA . SER A 1 87 ? 3.345 -3.208 -3.357 1.00 86.56 87 SER A CA 1
ATOM 686 C C . SER A 1 87 ? 4.705 -3.578 -3.937 1.00 86.56 87 SER A C 1
ATOM 688 O O . SER A 1 87 ? 5.743 -3.015 -3.589 1.00 86.56 87 SER A O 1
ATOM 690 N N . LEU A 1 88 ? 4.667 -4.548 -4.845 1.00 81.88 88 LEU A N 1
ATOM 691 C CA . LEU A 1 88 ? 5.799 -5.111 -5.562 1.00 81.88 88 LEU A CA 1
ATOM 692 C C . LEU A 1 88 ? 5.577 -4.912 -7.057 1.00 81.88 88 LEU A C 1
ATOM 694 O O . LEU A 1 88 ? 4.540 -5.313 -7.589 1.00 81.88 88 LEU A O 1
ATOM 698 N N . LEU A 1 89 ? 6.569 -4.353 -7.745 1.00 76.88 89 LEU A N 1
ATOM 699 C CA . LEU A 1 89 ? 6.580 -4.276 -9.203 1.00 76.88 89 LEU A CA 1
ATOM 700 C C . LEU A 1 89 ? 7.541 -5.319 -9.771 1.00 76.88 89 LEU A C 1
ATOM 702 O O . LEU A 1 89 ? 8.704 -5.428 -9.382 1.00 76.88 89 LEU A O 1
ATOM 706 N N . HIS A 1 90 ? 7.016 -6.144 -10.680 1.00 66.00 90 HIS A N 1
ATOM 707 C CA . HIS A 1 90 ? 7.770 -7.238 -11.297 1.00 66.00 90 HIS A CA 1
ATOM 708 C C . HIS A 1 90 ? 8.599 -6.779 -12.496 1.00 66.00 90 HIS A C 1
ATOM 710 O O . HIS A 1 90 ? 9.571 -7.437 -12.864 1.00 66.00 90 HIS A O 1
ATOM 716 N N . LYS A 1 91 ? 8.181 -5.694 -13.152 1.00 68.00 91 LYS A N 1
ATOM 717 C CA . LYS A 1 91 ? 8.853 -5.134 -14.321 1.00 68.00 91 LYS A CA 1
ATOM 718 C C . LYS A 1 91 ? 8.864 -3.626 -14.203 1.00 68.00 91 LYS A C 1
ATOM 720 O O . LYS A 1 91 ? 7.816 -2.997 -14.275 1.00 68.00 91 LYS A O 1
ATOM 725 N N . VAL A 1 92 ? 10.065 -3.095 -14.066 1.00 67.38 92 VAL A N 1
ATOM 726 C CA . VAL A 1 92 ? 10.332 -1.664 -14.086 1.00 67.38 92 VAL A CA 1
ATOM 727 C C . VAL A 1 92 ? 11.258 -1.410 -15.260 1.00 67.38 92 VAL A C 1
ATOM 729 O O . VAL A 1 92 ? 12.207 -2.173 -15.479 1.00 67.38 92 VAL A O 1
ATOM 732 N N . ASP A 1 93 ? 10.938 -0.387 -16.050 1.00 69.81 93 ASP A N 1
ATOM 733 C CA . ASP A 1 93 ? 11.768 0.015 -17.181 1.00 69.81 93 ASP A CA 1
ATOM 734 C C . ASP A 1 93 ? 13.191 0.310 -16.707 1.00 69.81 93 ASP A C 1
ATOM 736 O O . ASP A 1 93 ? 13.400 0.826 -15.612 1.00 69.81 93 ASP A O 1
ATOM 740 N N . HIS A 1 94 ? 14.178 -0.024 -17.538 1.00 68.44 94 HIS A N 1
ATOM 741 C CA . HIS A 1 94 ? 15.595 0.035 -17.167 1.00 68.44 94 HIS A CA 1
ATOM 742 C C . HIS A 1 94 ? 16.016 1.405 -16.615 1.00 68.44 94 HIS A C 1
ATOM 744 O O . HIS A 1 94 ? 16.783 1.469 -15.663 1.00 68.44 94 HIS A O 1
ATOM 750 N N . GLU A 1 95 ? 15.470 2.483 -17.182 1.00 70.31 95 GLU A N 1
ATOM 751 C CA . GLU A 1 95 ? 15.752 3.867 -16.784 1.00 70.31 95 GLU A CA 1
ATOM 752 C C . GLU A 1 95 ? 15.197 4.229 -15.397 1.00 70.31 95 GLU A C 1
ATOM 754 O O . GLU A 1 95 ? 15.728 5.121 -14.747 1.00 70.31 95 GLU A O 1
ATOM 759 N N . ASN A 1 96 ? 14.166 3.518 -14.933 1.00 67.31 96 ASN A N 1
ATOM 760 C CA . ASN A 1 96 ? 13.504 3.743 -13.645 1.00 67.31 96 ASN A CA 1
ATOM 761 C C . ASN A 1 96 ? 13.861 2.663 -12.609 1.00 67.31 96 ASN A C 1
ATOM 763 O O . ASN A 1 96 ? 13.440 2.722 -11.454 1.00 67.31 96 ASN A O 1
ATOM 767 N N . ASN A 1 97 ? 14.631 1.649 -13.008 1.00 70.69 97 ASN A N 1
ATOM 768 C CA . ASN A 1 97 ? 14.979 0.535 -12.147 1.00 70.69 97 ASN A CA 1
ATOM 769 C C . ASN A 1 97 ? 16.206 0.886 -11.298 1.00 70.69 97 ASN A C 1
ATOM 771 O O . ASN A 1 97 ? 17.343 0.784 -11.752 1.00 70.69 97 ASN A O 1
ATOM 775 N N . MET A 1 98 ? 15.978 1.237 -10.032 1.00 72.00 98 MET A N 1
ATOM 776 C CA . MET A 1 98 ? 17.043 1.506 -9.055 1.00 72.00 98 MET A CA 1
ATOM 777 C C . MET A 1 98 ? 18.123 0.410 -8.944 1.00 72.00 98 MET A C 1
ATOM 779 O O . MET A 1 98 ? 19.245 0.710 -8.551 1.00 72.00 98 MET A O 1
ATOM 783 N N . ALA A 1 99 ? 17.849 -0.858 -9.290 1.00 68.69 99 ALA A N 1
ATOM 784 C CA . ALA A 1 99 ? 18.897 -1.888 -9.296 1.00 68.69 99 ALA A CA 1
ATOM 785 C C . ALA A 1 99 ? 19.962 -1.631 -10.380 1.00 68.69 99 ALA A C 1
ATOM 787 O O . ALA A 1 99 ? 21.110 -2.048 -10.237 1.00 68.69 99 ALA A O 1
ATOM 788 N N . CYS A 1 100 ? 19.608 -0.914 -11.448 1.00 67.25 100 CYS A N 1
ATOM 789 C CA . CYS A 1 100 ? 20.532 -0.524 -12.508 1.00 67.25 100 CYS A CA 1
ATOM 790 C C . CYS A 1 100 ? 21.498 0.581 -12.062 1.00 67.25 100 CYS A C 1
ATOM 792 O O . CYS A 1 100 ? 22.626 0.617 -12.543 1.00 67.25 100 CYS A O 1
ATOM 794 N N . GLU A 1 101 ? 21.118 1.405 -11.081 1.00 70.94 101 GLU A N 1
ATOM 795 C CA . GLU A 1 101 ? 22.032 2.352 -10.420 1.00 70.94 101 GLU A CA 1
ATOM 796 C C . GLU A 1 101 ? 23.097 1.646 -9.560 1.00 70.94 101 GLU A C 1
ATOM 798 O O . GLU A 1 101 ? 24.087 2.259 -9.167 1.00 70.94 101 GLU A O 1
ATOM 803 N N . LEU A 1 102 ? 22.907 0.352 -9.274 1.00 77.06 102 LEU A N 1
ATOM 804 C CA . LEU A 1 102 ? 23.821 -0.493 -8.501 1.00 77.06 102 LEU A CA 1
ATOM 805 C C . LEU A 1 102 ? 24.675 -1.421 -9.388 1.00 77.06 102 LEU A C 1
ATOM 807 O O . LEU A 1 102 ? 25.232 -2.393 -8.882 1.00 77.06 102 LEU A O 1
ATOM 811 N N . ASP A 1 103 ? 24.759 -1.145 -10.694 1.00 79.06 103 ASP A N 1
ATOM 812 C CA . ASP A 1 103 ? 25.521 -1.914 -11.694 1.00 79.06 103 ASP A CA 1
ATOM 813 C C . ASP A 1 103 ? 25.075 -3.384 -11.871 1.00 79.06 103 ASP A C 1
ATOM 815 O O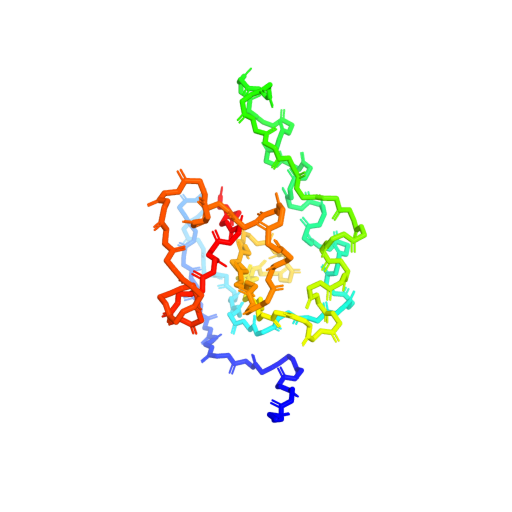 . ASP A 1 103 ? 25.849 -4.232 -12.324 1.00 79.06 103 ASP A O 1
ATOM 819 N N . PHE A 1 104 ? 23.813 -3.712 -11.560 1.00 77.94 104 PHE A N 1
ATOM 820 C CA . PHE A 1 104 ? 23.272 -5.053 -11.815 1.00 77.94 104 PHE A CA 1
ATOM 821 C C . PHE A 1 104 ? 23.177 -5.315 -13.322 1.00 77.94 104 PHE A C 1
ATOM 823 O O . PHE A 1 104 ? 22.646 -4.501 -14.085 1.00 77.94 104 PHE A O 1
ATOM 830 N N . ASN A 1 105 ? 23.622 -6.493 -13.764 1.00 82.00 105 ASN A N 1
ATOM 831 C CA . ASN A 1 105 ? 23.434 -6.909 -15.154 1.00 82.00 105 ASN A CA 1
ATOM 832 C C . ASN A 1 105 ? 21.988 -7.388 -15.414 1.00 82.00 105 ASN A C 1
ATOM 834 O O . ASN A 1 105 ? 21.229 -7.661 -14.486 1.00 82.00 105 ASN A O 1
ATOM 838 N N . GLN A 1 106 ? 21.587 -7.530 -16.683 1.00 76.19 106 GLN A N 1
ATOM 839 C CA . GLN A 1 106 ? 20.200 -7.883 -17.036 1.00 76.19 106 GLN A CA 1
ATOM 840 C C . GLN A 1 106 ? 19.709 -9.213 -16.434 1.00 76.19 106 GLN A C 1
ATOM 842 O O . GLN A 1 106 ? 18.529 -9.328 -16.101 1.00 76.19 106 GLN A O 1
ATOM 847 N N . GLU A 1 107 ? 20.583 -10.212 -16.274 1.00 79.88 107 GLU A N 1
ATOM 848 C CA . GLU A 1 107 ? 20.202 -11.483 -15.647 1.00 79.88 107 GLU A CA 1
ATOM 849 C C . GLU A 1 107 ? 19.978 -11.337 -14.139 1.00 79.88 107 GLU A C 1
ATOM 851 O O . GLU A 1 107 ? 19.145 -12.046 -13.572 1.00 79.88 107 GLU A O 1
ATOM 856 N N . GLU A 1 108 ? 20.707 -10.432 -13.486 1.00 79.38 108 GLU A N 1
ATOM 857 C CA . GLU A 1 108 ? 20.564 -10.125 -12.061 1.00 79.38 108 GLU A CA 1
ATOM 858 C C . GLU A 1 108 ? 19.325 -9.270 -11.799 1.00 79.38 108 GLU A C 1
ATOM 860 O O . GLU A 1 108 ? 18.563 -9.573 -10.882 1.00 79.38 108 GLU A O 1
ATOM 865 N N . VAL A 1 109 ? 19.064 -8.270 -12.650 1.00 74.81 109 VAL A N 1
ATOM 866 C CA . VAL A 1 109 ? 17.848 -7.442 -12.594 1.00 74.81 109 VAL A CA 1
ATOM 867 C C . VAL A 1 109 ? 16.591 -8.309 -12.706 1.00 74.81 109 VAL A C 1
ATOM 869 O O . VAL A 1 109 ? 15.638 -8.119 -11.959 1.00 74.81 109 VAL A O 1
ATOM 872 N N . ALA A 1 110 ? 16.594 -9.327 -13.571 1.00 72.88 110 ALA A N 1
ATOM 873 C CA . ALA A 1 110 ? 15.463 -10.247 -13.717 1.00 72.88 110 ALA A CA 1
ATOM 874 C C . ALA A 1 110 ? 15.214 -11.150 -12.489 1.00 72.88 110 ALA A C 1
ATOM 876 O O . ALA A 1 110 ? 14.187 -11.829 -12.427 1.00 72.88 110 ALA A O 1
ATOM 877 N N . ARG A 1 111 ? 16.150 -11.204 -11.531 1.00 72.69 111 ARG A N 1
ATOM 878 C CA . ARG A 1 111 ? 16.055 -12.019 -10.306 1.00 72.69 111 ARG A CA 1
ATOM 879 C C . ARG A 1 111 ? 15.638 -11.219 -9.076 1.00 72.69 111 ARG A C 1
ATOM 881 O O . ARG A 1 111 ? 15.461 -11.817 -8.015 1.00 72.69 111 ARG A O 1
ATOM 888 N N . VAL A 1 112 ? 15.491 -9.904 -9.198 1.00 67.44 112 VAL A N 1
ATOM 889 C CA . VAL A 1 112 ? 15.079 -9.023 -8.104 1.00 67.44 112 VAL A CA 1
ATOM 890 C C . VAL A 1 112 ? 13.713 -8.417 -8.409 1.00 67.44 112 VAL A C 1
ATOM 892 O O . VAL A 1 112 ? 13.416 -8.061 -9.544 1.00 67.44 112 VAL A O 1
ATOM 895 N N . ALA A 1 113 ? 12.864 -8.323 -7.388 1.00 65.31 113 ALA A N 1
ATOM 896 C CA . ALA A 1 113 ? 11.627 -7.554 -7.447 1.00 65.31 113 ALA A CA 1
ATOM 897 C C . ALA A 1 113 ? 11.835 -6.255 -6.672 1.00 65.31 113 ALA A C 1
ATOM 899 O O . ALA A 1 113 ? 12.479 -6.263 -5.618 1.00 65.31 113 ALA A O 1
ATOM 900 N N . GLN A 1 114 ? 11.292 -5.152 -7.180 1.00 62.91 114 GLN A N 1
ATOM 901 C CA . GLN A 1 114 ? 11.350 -3.885 -6.467 1.00 62.91 114 GLN A CA 1
ATOM 902 C C . GLN A 1 114 ? 10.166 -3.796 -5.509 1.00 62.91 114 GLN A C 1
ATOM 904 O O . GLN A 1 114 ? 9.004 -3.857 -5.914 1.00 62.91 114 GLN A O 1
ATOM 909 N N . LEU A 1 115 ? 10.486 -3.693 -4.217 1.00 63.06 115 LEU A N 1
ATOM 910 C CA . LEU A 1 115 ? 9.539 -3.270 -3.196 1.00 63.06 115 LEU A CA 1
ATOM 911 C C . LEU A 1 115 ? 9.403 -1.758 -3.319 1.00 63.06 115 LEU A C 1
ATOM 913 O O . LEU A 1 115 ? 10.222 -1.015 -2.784 1.00 63.06 115 LEU A O 1
ATOM 917 N N . GLU A 1 116 ? 8.411 -1.319 -4.080 1.00 58.62 116 GLU A N 1
ATOM 918 C CA . GLU A 1 116 ? 8.270 0.099 -4.396 1.00 58.62 116 GLU A CA 1
ATOM 919 C C . GLU A 1 116 ? 7.606 0.893 -3.280 1.00 58.62 116 GLU A C 1
ATOM 921 O O . GLU A 1 116 ? 7.897 2.074 -3.109 1.00 58.62 116 GLU A O 1
ATOM 926 N N . LEU A 1 117 ? 6.728 0.262 -2.497 1.00 61.91 117 LEU A N 1
ATOM 927 C CA . LEU A 1 117 ? 5.940 0.997 -1.522 1.00 61.91 117 LEU A CA 1
ATOM 928 C C . LEU A 1 117 ? 5.640 0.166 -0.281 1.00 61.91 117 LEU A C 1
ATOM 930 O O . LEU A 1 117 ? 5.131 -0.949 -0.369 1.00 61.91 117 LEU A O 1
ATOM 934 N N . SER A 1 118 ? 5.892 0.768 0.878 1.00 67.31 118 SER A N 1
ATOM 935 C CA . SER A 1 118 ? 5.332 0.362 2.164 1.00 67.31 11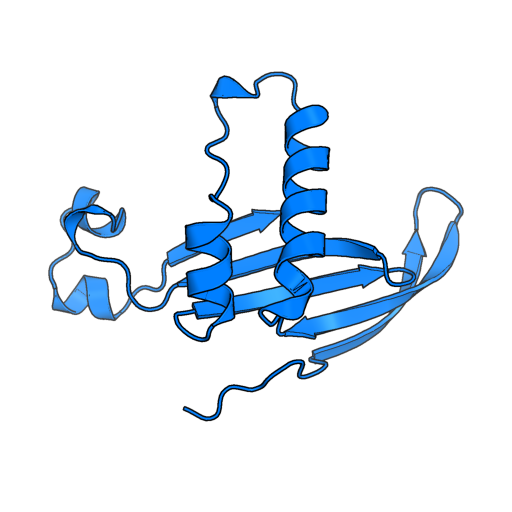8 SER A CA 1
ATOM 936 C C . SER A 1 118 ? 4.705 1.596 2.810 1.00 67.31 118 SER A C 1
ATOM 938 O O . SER A 1 118 ? 5.417 2.466 3.305 1.00 67.31 118 SER A O 1
ATOM 940 N N . LEU A 1 119 ? 3.376 1.682 2.784 1.00 68.12 119 LEU A N 1
ATOM 941 C CA . LEU A 1 119 ? 2.598 2.684 3.513 1.00 68.12 119 LEU A CA 1
ATOM 942 C C . LEU A 1 119 ? 2.194 2.084 4.858 1.00 68.12 119 LEU A C 1
ATOM 944 O O . LEU A 1 119 ? 1.466 1.090 4.867 1.00 68.12 119 LEU A O 1
ATOM 948 N N . VAL A 1 120 ? 2.664 2.668 5.962 1.00 62.12 120 VAL A N 1
ATOM 949 C CA . VAL A 1 120 ? 2.360 2.272 7.351 1.00 62.12 120 VAL A CA 1
ATOM 950 C C . VAL A 1 120 ? 2.258 3.487 8.259 1.00 62.12 120 VAL A C 1
ATOM 952 O O . VAL A 1 120 ? 2.961 4.484 7.976 1.00 62.12 120 VAL A O 1
#

pLDDT: mean 84.38, std 12.3, range [44.56, 96.75]

Radius of gyration: 16.16 Å; chains: 1; bounding box: 39×33×41 Å

Sequence (120 aa):
MKICTREIIEQGQIALQSDLHKHPYVLRVLDKDDLLAVMQLQHSLVASMEQKELYVPISETEMLFLLEGNGEALGLFIENKMYAACSLLHKVDHENNMACELDFNQEEVARVAQLELSLV